Protein AF-A0A6B3D2F8-F1 (afdb_monomer_lite)

pLDDT: mean 96.25, std 3.52, range [76.5, 98.75]

Structure (mmCIF, N/CA/C/O backbone):
data_AF-A0A6B3D2F8-F1
#
_entry.id   AF-A0A6B3D2F8-F1
#
loop_
_atom_site.group_PDB
_atom_site.id
_atom_site.type_symbol
_atom_site.label_atom_id
_atom_site.label_alt_id
_atom_site.label_comp_id
_atom_site.label_asym_id
_atom_site.label_entity_id
_atom_site.label_seq_id
_atom_site.pdbx_PDB_ins_code
_atom_site.Cartn_x
_atom_site.Cartn_y
_atom_site.Cartn_z
_atom_site.occupancy
_atom_site.B_iso_or_equiv
_atom_site.auth_seq_id
_atom_site.auth_comp_id
_atom_site.auth_asym_id
_atom_site.auth_atom_id
_atom_site.pdbx_PDB_model_num
ATOM 1 N N . ASP A 1 1 ? 12.897 11.574 7.471 1.00 95.56 1 ASP A N 1
ATOM 2 C CA . ASP A 1 1 ? 11.875 10.547 7.189 1.00 95.56 1 ASP A CA 1
ATOM 3 C C . ASP A 1 1 ? 11.419 10.554 5.730 1.00 95.56 1 ASP A C 1
ATOM 5 O O . ASP A 1 1 ? 11.745 9.611 5.025 1.00 95.56 1 ASP A O 1
ATOM 9 N N . LEU A 1 2 ? 10.753 11.613 5.242 1.00 97.75 2 LEU A N 1
ATOM 10 C CA . LEU A 1 2 ? 10.203 11.659 3.872 1.00 97.75 2 LEU A CA 1
ATOM 11 C C . LEU A 1 2 ? 11.204 11.255 2.775 1.00 97.75 2 LEU A C 1
ATOM 13 O O . LEU A 1 2 ? 10.890 10.401 1.956 1.00 97.75 2 LEU A O 1
ATOM 17 N N . MET A 1 3 ? 12.421 11.808 2.780 1.00 98.31 3 MET A N 1
ATOM 18 C CA . MET A 1 3 ? 13.443 11.455 1.780 1.00 98.31 3 MET A CA 1
ATOM 19 C C . MET A 1 3 ? 13.803 9.965 1.806 1.00 98.31 3 MET A C 1
ATOM 21 O O . MET A 1 3 ? 13.967 9.355 0.758 1.00 98.31 3 MET A O 1
ATOM 25 N N . THR A 1 4 ? 13.863 9.355 2.990 1.00 98.38 4 THR A N 1
ATOM 26 C CA . THR A 1 4 ? 14.092 7.913 3.140 1.00 98.38 4 THR A CA 1
ATOM 27 C C . THR A 1 4 ? 12.937 7.109 2.548 1.00 98.38 4 THR A C 1
ATOM 29 O O . THR A 1 4 ? 13.178 6.137 1.841 1.00 98.38 4 THR A O 1
ATOM 32 N N . PHE A 1 5 ? 11.689 7.532 2.786 1.00 98.44 5 PHE A N 1
ATOM 33 C CA . PHE A 1 5 ? 10.511 6.896 2.192 1.00 98.44 5 PHE A CA 1
ATOM 34 C C . PHE A 1 5 ? 10.521 6.990 0.663 1.00 98.44 5 PHE A C 1
ATOM 36 O O . PHE A 1 5 ? 10.273 5.989 -0.004 1.00 98.44 5 PHE A O 1
ATOM 43 N N . LEU A 1 6 ? 10.850 8.162 0.109 1.00 98.25 6 LEU A N 1
ATOM 44 C CA . LEU A 1 6 ? 10.949 8.375 -1.336 1.00 98.25 6 LEU A CA 1
ATOM 45 C C . LEU A 1 6 ? 12.040 7.499 -1.959 1.00 98.25 6 LEU A C 1
ATOM 47 O O . LEU A 1 6 ? 11.763 6.776 -2.913 1.00 98.25 6 LEU A O 1
ATOM 51 N N . SER A 1 7 ? 13.247 7.493 -1.385 1.00 98.44 7 SER A N 1
ATOM 52 C CA . SER A 1 7 ? 14.361 6.669 -1.873 1.00 98.44 7 SER A CA 1
ATOM 53 C C . SER A 1 7 ? 14.058 5.170 -1.829 1.00 98.44 7 SER A C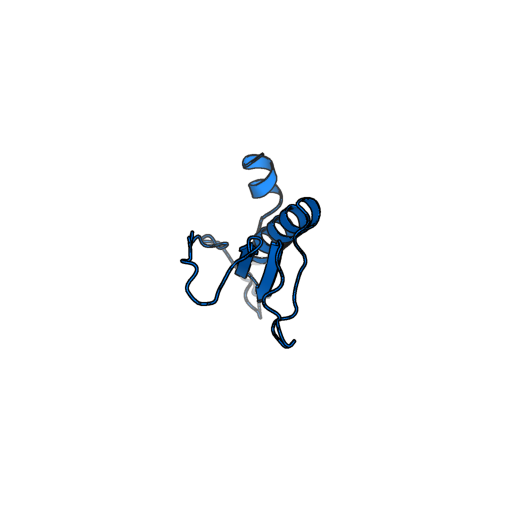 1
ATOM 55 O O . SER A 1 7 ? 14.493 4.432 -2.708 1.00 98.44 7 SER A O 1
ATOM 57 N N . ALA A 1 8 ? 13.293 4.714 -0.835 1.00 98.50 8 ALA A N 1
ATOM 58 C CA . ALA A 1 8 ? 12.874 3.319 -0.723 1.00 98.50 8 ALA A CA 1
ATOM 59 C C . ALA A 1 8 ? 11.690 2.956 -1.644 1.00 98.50 8 ALA A C 1
ATOM 61 O O . ALA A 1 8 ? 11.364 1.776 -1.773 1.00 98.50 8 ALA A O 1
ATOM 62 N N . SER A 1 9 ? 11.036 3.935 -2.283 1.00 98.50 9 SER A N 1
ATOM 63 C CA . SER A 1 9 ? 9.768 3.761 -3.009 1.00 98.50 9 SER A CA 1
ATOM 64 C C . SER A 1 9 ? 9.867 4.112 -4.504 1.00 98.50 9 SER A C 1
ATOM 66 O O . SER A 1 9 ? 9.118 4.962 -4.984 1.00 98.50 9 SER A O 1
ATOM 68 N N . PRO A 1 10 ? 10.734 3.449 -5.296 1.00 98.12 10 PRO A N 1
ATOM 69 C CA . PRO A 1 10 ? 10.955 3.806 -6.704 1.00 98.12 10 PRO A CA 1
ATOM 70 C C . PRO A 1 10 ? 9.754 3.525 -7.626 1.00 98.12 10 PRO A C 1
ATOM 72 O O . PRO A 1 10 ? 9.749 3.913 -8.791 1.00 98.12 10 PRO A O 1
ATOM 75 N N . THR A 1 11 ? 8.734 2.815 -7.139 1.00 98.38 11 THR A N 1
ATOM 76 C CA . THR A 1 11 ? 7.517 2.480 -7.893 1.00 98.38 11 THR A CA 1
ATOM 77 C C . THR A 1 11 ? 6.306 2.472 -6.948 1.00 98.38 11 THR A C 1
ATOM 79 O O . THR A 1 11 ? 6.513 2.258 -5.751 1.00 98.38 11 THR A O 1
ATOM 82 N N . PRO A 1 12 ? 5.061 2.515 -7.461 1.00 98.38 12 PRO A N 1
ATOM 83 C CA . PRO A 1 12 ? 3.852 2.396 -6.637 1.00 98.38 12 PRO A CA 1
ATOM 84 C C . PRO A 1 12 ? 3.821 1.134 -5.765 1.00 98.38 12 PRO A C 1
ATOM 86 O O . PRO A 1 12 ? 3.413 1.190 -4.613 1.00 98.38 12 PRO A O 1
ATOM 89 N N . TYR A 1 13 ? 4.311 0.000 -6.283 1.00 98.50 13 TYR A N 1
ATOM 90 C CA . TYR A 1 13 ? 4.369 -1.262 -5.536 1.00 98.50 13 TYR A CA 1
ATOM 91 C C . TYR A 1 13 ? 5.291 -1.170 -4.313 1.00 98.50 13 TYR A C 1
ATOM 93 O O . TYR A 1 13 ? 4.942 -1.633 -3.233 1.00 98.50 13 TYR A O 1
ATOM 101 N N . HIS A 1 14 ? 6.444 -0.515 -4.467 1.00 98.62 14 HIS A N 1
ATOM 102 C CA . HIS A 1 14 ? 7.375 -0.267 -3.366 1.00 98.62 14 HIS A CA 1
ATOM 103 C C . HIS A 1 14 ? 6.813 0.760 -2.373 1.00 98.62 14 HIS A C 1
ATOM 105 O O . HIS A 1 14 ? 6.919 0.555 -1.170 1.00 98.62 14 HIS A O 1
ATOM 111 N N . ALA A 1 15 ? 6.159 1.824 -2.857 1.00 98.69 15 ALA A N 1
ATOM 112 C CA . ALA A 1 15 ? 5.479 2.794 -1.995 1.00 98.69 15 ALA A CA 1
ATOM 113 C C . ALA A 1 15 ? 4.431 2.115 -1.100 1.00 98.69 15 ALA A C 1
ATOM 115 O O . ALA A 1 15 ? 4.400 2.350 0.107 1.00 98.69 15 ALA A O 1
ATOM 116 N N . VAL A 1 16 ? 3.621 1.224 -1.679 1.00 98.62 16 VAL A N 1
ATOM 117 C CA . VAL A 1 16 ? 2.646 0.415 -0.940 1.00 98.62 16 VAL A CA 1
ATOM 118 C C . VAL A 1 16 ? 3.317 -0.521 0.059 1.00 98.62 16 VAL A C 1
ATOM 120 O O . VAL A 1 16 ? 2.904 -0.547 1.215 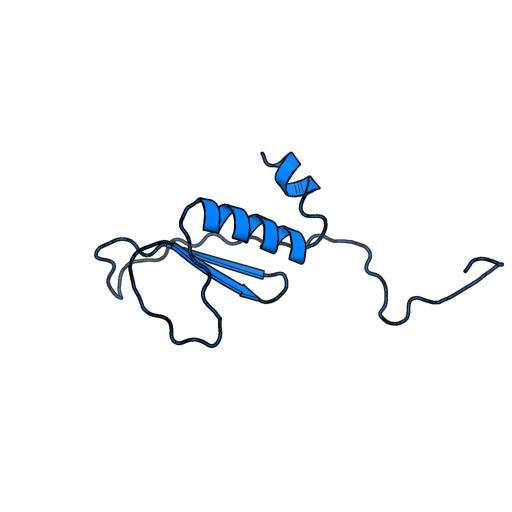1.00 98.62 16 VAL A O 1
ATOM 123 N N . ALA A 1 17 ? 4.355 -1.256 -0.346 1.00 98.56 17 ALA A N 1
ATOM 124 C CA . ALA A 1 17 ? 5.064 -2.173 0.546 1.00 98.56 17 ALA A CA 1
ATOM 125 C C . ALA A 1 17 ? 5.680 -1.443 1.755 1.00 98.56 17 ALA A C 1
ATOM 127 O O . ALA A 1 17 ? 5.502 -1.871 2.893 1.00 98.56 17 ALA A O 1
ATOM 128 N N . ASN A 1 18 ? 6.321 -0.293 1.530 1.00 98.69 18 ASN A N 1
ATOM 129 C CA . ASN A 1 18 ? 6.900 0.521 2.600 1.00 98.69 18 ASN A CA 1
ATOM 130 C C . ASN A 1 18 ? 5.826 1.142 3.508 1.00 98.69 18 ASN A C 1
ATOM 132 O O . ASN A 1 18 ? 6.033 1.274 4.714 1.00 98.69 18 ASN A O 1
ATOM 136 N N . ALA A 1 19 ? 4.678 1.542 2.951 1.00 98.56 19 ALA A N 1
ATOM 137 C CA . ALA A 1 19 ? 3.549 2.028 3.743 1.00 98.56 19 ALA A CA 1
ATOM 138 C C . ALA A 1 19 ? 2.960 0.910 4.619 1.00 98.56 19 ALA A C 1
ATOM 140 O O . ALA A 1 19 ? 2.720 1.136 5.803 1.00 98.56 19 ALA A O 1
ATOM 141 N N . ALA A 1 20 ? 2.797 -0.296 4.068 1.00 98.62 20 ALA A N 1
ATOM 142 C CA . ALA A 1 20 ? 2.355 -1.479 4.801 1.00 98.62 20 ALA A CA 1
ATOM 143 C C . ALA A 1 20 ? 3.311 -1.826 5.953 1.00 98.62 20 ALA A C 1
ATOM 145 O O . ALA A 1 20 ? 2.866 -1.992 7.082 1.00 98.62 20 ALA A O 1
ATOM 146 N N . GLU A 1 21 ? 4.627 -1.824 5.719 1.00 98.56 21 GLU A N 1
ATOM 147 C CA . GLU A 1 21 ? 5.616 -2.071 6.777 1.00 98.56 21 GLU A CA 1
ATOM 148 C C . GLU A 1 21 ? 5.511 -1.044 7.920 1.00 98.56 21 GLU A C 1
ATOM 150 O O . GLU A 1 21 ? 5.599 -1.392 9.099 1.00 98.56 21 GLU A O 1
ATOM 155 N N . ARG A 1 22 ? 5.302 0.236 7.590 1.00 98.50 22 ARG A N 1
ATOM 156 C CA . ARG A 1 22 ? 5.093 1.294 8.592 1.00 98.50 22 ARG A CA 1
ATOM 157 C C . ARG A 1 22 ? 3.801 1.088 9.382 1.00 98.50 22 ARG A C 1
ATOM 159 O O . ARG A 1 22 ? 3.800 1.322 10.588 1.00 98.50 22 ARG A O 1
ATOM 166 N N . LEU A 1 23 ? 2.730 0.652 8.722 1.00 98.75 23 LEU A N 1
ATOM 167 C CA . LEU A 1 23 ? 1.447 0.343 9.355 1.00 98.75 23 LEU A CA 1
ATOM 168 C C . LEU A 1 23 ? 1.569 -0.853 10.309 1.00 98.75 23 LEU A C 1
ATOM 170 O O . LEU A 1 23 ? 1.153 -0.745 11.460 1.00 98.75 23 LEU A O 1
ATOM 174 N N . GLU A 1 24 ? 2.204 -1.944 9.880 1.00 98.50 24 GLU A N 1
ATOM 175 C CA . GLU A 1 24 ? 2.461 -3.125 10.719 1.00 98.50 24 GLU A CA 1
ATOM 176 C C . GLU A 1 24 ? 3.298 -2.766 11.958 1.00 98.50 24 GLU A C 1
ATOM 178 O O . GLU A 1 24 ? 2.941 -3.117 13.082 1.00 98.50 24 GLU A O 1
ATOM 183 N N . LYS A 1 25 ? 4.353 -1.951 11.801 1.00 98.50 25 LYS A N 1
ATOM 184 C CA . LYS A 1 25 ? 5.138 -1.424 12.939 1.00 98.50 25 LYS A CA 1
ATOM 185 C C . LYS A 1 25 ? 4.313 -0.564 13.901 1.00 98.50 25 LYS A C 1
ATOM 187 O O . LYS A 1 25 ? 4.650 -0.481 15.078 1.00 98.50 25 LYS A O 1
ATOM 192 N N . ALA A 1 26 ? 3.253 0.075 13.412 1.00 98.44 26 ALA A N 1
ATOM 193 C CA . ALA A 1 26 ? 2.308 0.844 14.216 1.00 98.44 26 ALA A CA 1
ATOM 194 C C . ALA A 1 26 ? 1.170 -0.016 14.807 1.00 98.44 26 ALA A C 1
ATOM 196 O O . ALA A 1 26 ? 0.258 0.530 15.427 1.00 98.44 26 ALA A O 1
ATOM 197 N N . GLY A 1 27 ? 1.205 -1.341 14.627 1.00 98.38 27 GLY A N 1
ATOM 198 C CA . GLY A 1 27 ? 0.213 -2.276 15.164 1.00 98.38 27 GLY A CA 1
ATOM 199 C C . GLY A 1 27 ? -1.045 -2.431 14.307 1.00 98.38 27 GLY A C 1
ATOM 200 O O . GLY A 1 27 ? -2.043 -2.978 14.778 1.00 98.38 27 GLY A O 1
ATOM 201 N N . PHE A 1 28 ? -1.034 -1.947 13.064 1.00 98.50 28 PHE A N 1
ATOM 202 C CA . PHE A 1 28 ? -2.079 -2.286 12.102 1.00 98.50 28 PHE A CA 1
ATOM 203 C C . PHE A 1 28 ? -1.854 -3.705 11.596 1.00 98.50 28 PHE A C 1
ATOM 205 O O . PHE A 1 28 ? -0.731 -4.186 11.576 1.00 98.50 28 PHE A O 1
ATOM 212 N N . ARG A 1 29 ? -2.927 -4.348 11.143 1.00 97.25 29 ARG A N 1
ATOM 213 C CA . ARG A 1 29 ? -2.872 -5.695 10.577 1.00 97.25 29 ARG A CA 1
ATOM 214 C C . ARG A 1 29 ? -3.422 -5.709 9.157 1.00 97.25 29 ARG A C 1
ATOM 216 O O . ARG A 1 29 ? -4.528 -5.209 8.926 1.00 97.25 29 ARG A O 1
ATOM 223 N N . GLN A 1 30 ? -2.716 -6.356 8.238 1.00 97.56 30 GLN A N 1
ATOM 224 C CA . GLN A 1 30 ? -3.248 -6.630 6.907 1.00 97.56 30 GLN A CA 1
ATOM 225 C C . GLN A 1 30 ? -4.484 -7.542 6.944 1.00 97.56 30 GLN A C 1
ATOM 227 O O . GLN A 1 30 ? -4.514 -8.556 7.645 1.00 97.56 30 GLN A O 1
ATOM 232 N N . VAL A 1 31 ? -5.481 -7.228 6.121 1.00 97.44 31 VAL A N 1
ATOM 233 C CA . VAL A 1 31 ? -6.590 -8.133 5.787 1.00 97.44 31 VAL A CA 1
ATOM 234 C C . VAL A 1 31 ? -6.541 -8.508 4.312 1.00 97.44 31 VAL A C 1
ATOM 236 O O . VAL A 1 31 ? -6.093 -7.717 3.474 1.00 97.44 31 VAL A O 1
ATOM 239 N N . ALA A 1 32 ? -6.987 -9.722 3.987 1.00 95.94 32 ALA A N 1
ATOM 240 C CA . ALA A 1 32 ? -7.147 -10.128 2.601 1.00 95.94 32 ALA A CA 1
ATOM 241 C C . ALA A 1 32 ? -8.467 -9.577 2.060 1.00 95.94 32 ALA A C 1
ATOM 243 O O . ALA A 1 32 ? -9.497 -9.609 2.729 1.00 95.94 32 ALA A O 1
ATOM 244 N N . GLU A 1 33 ? -8.441 -9.086 0.828 1.00 94.62 33 GLU A N 1
ATOM 245 C CA . GLU A 1 33 ? -9.616 -8.502 0.177 1.00 94.62 33 GLU A CA 1
ATOM 246 C C . GLU A 1 33 ? -10.771 -9.497 -0.018 1.00 94.62 33 GLU A C 1
ATOM 248 O O . GLU A 1 33 ? -11.931 -9.111 -0.094 1.00 94.62 33 GLU A O 1
ATOM 253 N N . THR A 1 34 ? -10.445 -10.784 -0.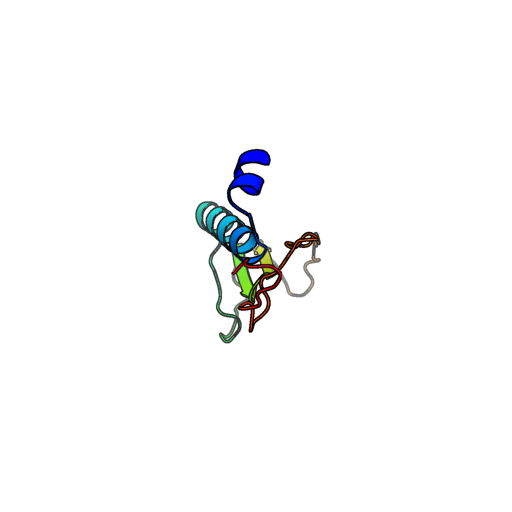091 1.00 95.31 34 THR A N 1
ATOM 254 C CA . THR A 1 34 ? -11.392 -11.878 -0.323 1.00 95.31 34 THR A CA 1
ATOM 255 C C . THR A 1 34 ? -12.002 -12.446 0.954 1.00 95.31 34 THR A C 1
ATOM 257 O O . THR A 1 34 ? -12.912 -13.269 0.870 1.00 95.31 34 THR A O 1
ATOM 260 N N . ASP A 1 35 ? -11.494 -12.054 2.121 1.00 94.62 35 ASP A N 1
ATOM 261 C CA . ASP A 1 35 ? -11.957 -12.582 3.400 1.00 94.62 35 ASP A CA 1
ATOM 262 C C . ASP A 1 35 ? -13.185 -11.812 3.892 1.00 94.62 35 ASP A C 1
ATOM 264 O O . ASP A 1 35 ? -13.380 -10.637 3.577 1.00 94.62 35 ASP A O 1
ATOM 268 N N . ALA A 1 36 ? -14.000 -12.454 4.729 1.00 94.75 36 ALA A N 1
ATOM 269 C CA . ALA A 1 36 ? -15.002 -11.728 5.497 1.00 94.75 36 ALA A CA 1
ATOM 270 C C . ALA A 1 36 ? -14.303 -10.782 6.486 1.00 94.75 36 ALA A C 1
ATOM 272 O O . ALA A 1 36 ? -13.399 -11.194 7.215 1.00 94.75 36 ALA A O 1
ATOM 273 N N . TRP A 1 37 ? -14.718 -9.517 6.512 1.00 93.06 37 TRP A N 1
ATOM 274 C CA . TRP A 1 37 ? -14.177 -8.519 7.435 1.00 93.06 37 TRP A CA 1
ATOM 275 C C . TRP A 1 37 ? -15.133 -8.300 8.601 1.00 93.06 37 TRP A C 1
ATOM 277 O O . TRP A 1 37 ? -16.348 -8.230 8.415 1.00 93.06 37 TRP A O 1
ATOM 287 N N . ASP A 1 38 ? -14.576 -8.155 9.799 1.00 86.69 38 ASP A N 1
ATOM 288 C CA . ASP A 1 38 ? -15.316 -7.719 10.975 1.00 86.69 38 ASP A CA 1
ATOM 289 C C . ASP A 1 38 ? -15.092 -6.220 11.250 1.00 86.69 38 ASP A C 1
ATOM 291 O O . ASP A 1 38 ? -14.199 -5.575 10.697 1.00 86.69 38 ASP A O 1
ATOM 295 N N . GLY A 1 39 ? -15.947 -5.651 12.098 1.00 85.56 39 GLY A N 1
ATOM 296 C CA . GLY A 1 39 ? -15.851 -4.263 12.556 1.00 85.56 39 GLY A CA 1
ATOM 297 C C . GLY A 1 39 ? -15.069 -4.114 13.861 1.00 85.56 39 GLY A C 1
ATOM 298 O O . GLY A 1 39 ? -15.415 -3.247 14.661 1.00 85.56 39 GLY A O 1
ATOM 299 N N . THR A 1 40 ? -14.094 -4.990 14.135 1.00 91.88 40 THR A N 1
ATOM 300 C CA . THR A 1 40 ? -13.336 -4.935 15.395 1.00 91.88 40 THR A CA 1
ATOM 301 C C . THR A 1 40 ? -12.512 -3.655 15.503 1.00 91.88 40 THR A C 1
ATOM 303 O O . THR A 1 40 ? -12.053 -3.102 14.501 1.00 91.88 40 THR A O 1
ATOM 306 N N . SER A 1 41 ? -12.331 -3.173 16.735 1.00 96.31 41 SER A N 1
ATOM 307 C CA . SER A 1 41 ? -11.497 -2.004 17.000 1.00 96.31 41 SER A CA 1
ATOM 308 C C . SER A 1 41 ? -10.035 -2.257 16.616 1.00 96.31 41 SER A C 1
ATOM 310 O O . SER A 1 41 ? -9.532 -3.384 16.645 1.00 96.31 41 SER A O 1
ATOM 312 N N . GLY A 1 42 ? -9.337 -1.179 16.261 1.00 97.56 42 GLY A N 1
ATOM 313 C CA . GLY A 1 42 ? -7.923 -1.188 15.910 1.00 97.56 42 GLY A CA 1
ATOM 314 C C . GLY A 1 42 ? -7.629 -0.883 14.443 1.00 97.56 42 GLY A C 1
ATOM 315 O O . GLY A 1 42 ? -8.507 -0.542 13.646 1.00 97.56 42 GLY A O 1
ATOM 316 N N . GLY A 1 43 ? -6.339 -0.964 14.117 1.00 98.00 43 GLY A N 1
ATOM 317 C CA . GLY A 1 43 ? -5.796 -0.650 12.802 1.00 98.00 43 GLY A CA 1
ATOM 318 C C . GLY A 1 43 ? -5.864 -1.835 11.842 1.00 98.00 43 GLY A C 1
ATOM 319 O O . GLY A 1 43 ? -5.479 -2.963 12.176 1.00 98.00 43 GLY A O 1
ATOM 320 N N . ARG A 1 44 ? -6.321 -1.574 10.622 1.00 98.12 44 ARG A N 1
ATOM 321 C CA . ARG A 1 44 ? -6.380 -2.544 9.528 1.00 98.12 44 ARG A CA 1
ATOM 322 C C . ARG A 1 44 ? -5.940 -1.887 8.228 1.00 98.12 44 ARG A C 1
ATOM 324 O O . ARG A 1 44 ? -6.073 -0.673 8.061 1.00 98.12 44 ARG A O 1
ATOM 331 N N . TYR A 1 45 ? -5.426 -2.681 7.301 1.00 98.25 45 TYR A N 1
ATOM 332 C CA . TYR A 1 45 ? -5.202 -2.217 5.938 1.00 98.25 45 TYR A CA 1
ATOM 333 C C . TYR A 1 45 ? -5.393 -3.335 4.918 1.00 98.25 45 TYR A C 1
ATOM 335 O O . TYR A 1 45 ? -5.254 -4.516 5.228 1.00 98.25 45 TYR A O 1
ATOM 343 N N . VAL A 1 46 ? -5.685 -2.947 3.683 1.00 98.19 46 VAL A N 1
ATOM 344 C CA . VAL A 1 46 ? -5.796 -3.842 2.529 1.00 98.19 46 VAL A CA 1
ATOM 345 C C . VAL A 1 46 ? -4.920 -3.318 1.399 1.00 98.19 46 VAL A C 1
ATOM 347 O O . VAL A 1 46 ? -4.773 -2.104 1.220 1.00 98.19 46 VAL A O 1
ATOM 350 N N . LEU A 1 47 ? -4.338 -4.240 0.636 1.00 97.88 47 LEU A N 1
ATOM 351 C CA . LEU A 1 47 ? -3.503 -3.945 -0.523 1.00 97.88 47 LEU A CA 1
ATOM 352 C C . LEU A 1 47 ? -4.161 -4.482 -1.788 1.00 97.88 47 LEU A C 1
ATOM 354 O O . LEU A 1 47 ? -4.632 -5.616 -1.801 1.00 97.88 47 LEU A O 1
ATOM 358 N N . ARG A 1 48 ? -4.103 -3.708 -2.873 1.00 97.19 48 ARG A N 1
ATOM 359 C CA . ARG A 1 48 ? -4.455 -4.184 -4.216 1.00 97.19 48 ARG A CA 1
ATOM 360 C C . ARG A 1 48 ? -3.469 -3.617 -5.230 1.00 97.19 48 ARG A C 1
ATOM 362 O O . ARG A 1 48 ? -3.569 -2.461 -5.638 1.00 97.19 48 ARG A O 1
ATOM 369 N N . GLY A 1 49 ? -2.501 -4.433 -5.643 1.00 94.81 49 GLY A N 1
ATOM 370 C CA . GLY A 1 49 ? -1.453 -4.010 -6.573 1.00 94.81 49 GLY A CA 1
ATOM 371 C C . GLY A 1 49 ? -0.670 -2.803 -6.043 1.00 94.81 49 GLY A C 1
ATOM 372 O O . GLY A 1 49 ? -0.034 -2.885 -4.998 1.00 94.81 49 GLY A O 1
ATOM 373 N N . GLY A 1 50 ? -0.714 -1.685 -6.772 1.00 97.31 50 GLY A N 1
ATOM 374 C CA . GLY A 1 50 ? -0.068 -0.425 -6.389 1.00 97.31 50 GLY A CA 1
ATOM 375 C C . GLY A 1 50 ? -0.895 0.474 -5.463 1.00 97.31 50 GLY A C 1
ATOM 376 O O . GLY A 1 50 ? -0.491 1.612 -5.257 1.00 97.31 50 GLY A O 1
ATOM 377 N N . ALA A 1 51 ? -2.024 0.011 -4.916 1.00 98.31 51 ALA A N 1
ATOM 378 C CA . ALA A 1 51 ? -2.879 0.781 -4.011 1.00 98.31 51 ALA A CA 1
ATOM 379 C C . ALA A 1 51 ? -2.927 0.193 -2.590 1.00 98.31 51 ALA A C 1
ATOM 381 O O . ALA A 1 51 ? -2.819 -1.021 -2.396 1.00 98.31 51 ALA A O 1
ATOM 382 N N . ILE A 1 52 ? -3.144 1.072 -1.610 1.00 98.56 52 ILE A N 1
ATOM 383 C CA . ILE A 1 52 ? -3.321 0.745 -0.193 1.00 98.56 52 ILE A CA 1
ATOM 384 C C . ILE A 1 52 ? -4.473 1.564 0.390 1.00 98.56 52 ILE A C 1
ATOM 386 O O . ILE A 1 52 ? -4.580 2.761 0.130 1.00 98.56 52 ILE A O 1
ATOM 390 N N . ILE A 1 53 ? -5.314 0.920 1.200 1.00 98.38 53 ILE A N 1
ATOM 391 C CA . ILE A 1 53 ? -6.284 1.593 2.069 1.00 98.38 53 ILE A CA 1
ATOM 392 C C . ILE A 1 53 ? -6.000 1.135 3.492 1.00 98.38 53 ILE A C 1
ATOM 394 O O . ILE A 1 53 ? -5.996 -0.063 3.763 1.00 98.38 53 ILE A O 1
ATOM 398 N N . ALA A 1 54 ? -5.778 2.089 4.390 1.00 98.38 54 ALA A N 1
ATOM 399 C CA . ALA A 1 54 ? -5.611 1.849 5.816 1.00 98.38 54 ALA A CA 1
ATOM 400 C C . ALA A 1 54 ? -6.691 2.599 6.592 1.00 98.38 54 ALA A C 1
ATOM 402 O O . ALA A 1 54 ? -7.048 3.726 6.244 1.00 98.38 54 ALA A O 1
ATOM 403 N N . TRP A 1 55 ? -7.209 1.974 7.643 1.00 97.88 55 TRP A N 1
ATOM 404 C CA . TRP A 1 55 ? -8.233 2.556 8.499 1.00 97.88 55 TRP A CA 1
ATOM 405 C C . TRP A 1 55 ? -8.038 2.122 9.947 1.00 97.88 55 TRP A C 1
ATOM 407 O O . TRP A 1 55 ? -7.386 1.120 10.240 1.00 97.88 55 TRP A O 1
ATOM 417 N N . TYR A 1 56 ? -8.613 2.899 10.858 1.00 97.75 56 TYR A N 1
ATOM 418 C CA . TYR A 1 56 ? -8.608 2.609 12.283 1.00 97.75 56 TYR A CA 1
ATOM 419 C C . TYR A 1 56 ? -10.031 2.711 12.823 1.00 97.75 56 TYR A C 1
ATOM 421 O O . TYR A 1 56 ? -10.689 3.737 12.634 1.00 97.75 56 TYR A O 1
ATOM 429 N N . VAL A 1 57 ? -10.497 1.659 13.493 1.00 97.12 57 VAL A N 1
ATOM 430 C CA . VAL A 1 57 ? -11.807 1.629 14.154 1.00 97.12 57 VAL A CA 1
ATOM 431 C C . VAL A 1 57 ? -11.605 1.934 15.644 1.00 97.12 57 VAL A C 1
ATOM 433 O O . VAL A 1 57 ? -10.947 1.150 16.329 1.00 97.12 57 VAL A O 1
ATOM 436 N N . PRO A 1 58 ? -12.117 3.060 16.176 1.00 96.38 58 PRO A N 1
ATOM 437 C CA . PRO A 1 58 ? -11.995 3.360 17.598 1.00 96.38 58 PRO A CA 1
ATOM 438 C C . PRO A 1 58 ? -12.878 2.437 18.446 1.00 96.38 58 PRO A C 1
ATOM 440 O O . PRO A 1 58 ? -13.873 1.886 17.973 1.00 96.38 58 PRO A O 1
ATOM 443 N N . GLU A 1 59 ? -12.535 2.292 19.724 1.00 96.31 59 GLU A N 1
ATOM 444 C CA . GLU A 1 59 ? -13.408 1.614 20.682 1.00 96.31 59 GLU A CA 1
ATOM 445 C C . GLU A 1 59 ? -14.778 2.303 20.758 1.00 96.31 59 GLU A C 1
ATOM 447 O O . GLU A 1 59 ? -14.879 3.530 20.726 1.00 96.31 59 GLU A O 1
ATOM 452 N N . GLY A 1 60 ? -15.844 1.502 20.831 1.00 94.56 60 GLY A N 1
ATOM 453 C CA . GLY A 1 60 ? -17.218 2.008 20.877 1.00 94.56 60 GLY A CA 1
ATOM 454 C C . GLY A 1 60 ? -17.739 2.585 19.556 1.00 94.56 60 GLY A C 1
ATOM 455 O O . GLY A 1 60 ? -18.817 3.181 19.551 1.00 94.56 60 GLY A O 1
ATOM 456 N N . ALA A 1 61 ? -17.016 2.417 18.441 1.00 94.75 61 ALA A N 1
ATOM 457 C CA . ALA A 1 61 ? -17.529 2.772 17.123 1.00 94.75 61 ALA A CA 1
ATOM 458 C C . ALA A 1 61 ? -18.848 2.040 16.830 1.00 94.75 61 ALA A C 1
ATOM 460 O O . ALA A 1 61 ? -18.982 0.835 17.045 1.00 94.75 61 ALA A O 1
ATOM 461 N N . ALA A 1 62 ? -19.815 2.781 16.301 1.00 93.69 62 ALA A N 1
ATOM 462 C CA . ALA A 1 62 ? -21.110 2.280 15.874 1.00 93.69 62 ALA A CA 1
ATOM 463 C C . ALA A 1 62 ? -21.292 2.527 14.372 1.00 93.69 62 ALA A C 1
ATOM 465 O O . ALA A 1 62 ? -20.548 3.284 13.752 1.00 93.69 62 ALA A O 1
ATOM 466 N N . ALA A 1 63 ? -22.335 1.944 13.779 1.00 91.44 63 ALA A N 1
ATOM 467 C CA . ALA A 1 63 ? -22.603 2.072 12.342 1.00 91.44 63 ALA A CA 1
ATOM 468 C C . ALA A 1 63 ? -22.769 3.528 11.849 1.00 91.44 63 ALA A C 1
ATOM 470 O O . ALA A 1 63 ? -22.584 3.798 10.668 1.00 91.44 63 ALA A O 1
ATOM 471 N N . HIS A 1 64 ? -23.112 4.464 12.741 1.00 94.00 64 HIS A N 1
ATOM 472 C CA . HIS A 1 64 ? -23.279 5.887 12.430 1.00 94.00 64 HIS A CA 1
ATOM 473 C C . HIS A 1 64 ? -22.055 6.744 12.798 1.00 94.00 64 HIS A C 1
ATOM 475 O O . HIS A 1 64 ? -22.111 7.970 12.688 1.00 94.00 64 HIS A O 1
ATOM 481 N N . THR A 1 65 ? -20.958 6.138 13.264 1.00 95.69 65 THR A N 1
ATOM 482 C CA . THR A 1 65 ? -19.714 6.866 13.531 1.00 95.69 65 THR A CA 1
ATOM 483 C C . THR A 1 65 ? -19.185 7.459 12.217 1.00 95.69 65 THR A C 1
ATOM 485 O O . THR A 1 65 ? -19.036 6.729 11.237 1.00 95.69 65 THR A O 1
ATOM 488 N N . PRO A 1 66 ? -18.910 8.775 12.152 1.00 96.50 66 PRO A N 1
ATOM 489 C CA . PRO A 1 66 ? -18.502 9.420 10.911 1.00 96.50 66 PRO A CA 1
ATOM 490 C C . PRO A 1 66 ? -17.074 9.036 10.513 1.00 96.50 66 PRO A C 1
ATOM 492 O O . PRO A 1 66 ? -16.203 8.830 11.360 1.00 96.50 66 PRO A O 1
ATOM 495 N N . PHE A 1 67 ? -16.811 9.035 9.209 1.00 96.56 67 PHE A N 1
ATOM 496 C CA . PHE A 1 67 ? -15.476 8.812 8.666 1.00 96.56 67 PHE A CA 1
ATOM 497 C C . PHE A 1 67 ? -14.692 10.117 8.534 1.00 96.56 67 PHE A C 1
ATOM 499 O O . PHE A 1 67 ? -15.234 11.168 8.188 1.00 96.56 67 PHE A O 1
ATOM 506 N N . ARG A 1 68 ? -13.378 10.027 8.745 1.00 97.94 68 ARG A N 1
ATOM 507 C CA . ARG A 1 68 ? -12.405 11.051 8.353 1.00 97.94 68 ARG A CA 1
ATOM 508 C C . ARG A 1 68 ? -11.478 10.421 7.326 1.00 97.94 68 ARG A C 1
ATOM 510 O O . ARG A 1 68 ? -10.761 9.483 7.657 1.00 97.94 68 ARG A O 1
ATOM 517 N N . ILE A 1 69 ? -11.535 10.902 6.088 1.00 98.25 69 ILE A N 1
ATOM 518 C CA . ILE A 1 69 ? -10.858 10.272 4.952 1.00 98.25 69 ILE A CA 1
ATOM 519 C C . ILE A 1 69 ? -9.828 11.242 4.386 1.00 98.25 69 ILE A C 1
ATOM 521 O O . ILE A 1 69 ? -10.142 12.400 4.116 1.00 98.25 69 ILE A O 1
ATOM 525 N N . VAL A 1 70 ? -8.607 10.750 4.188 1.00 98.62 70 VAL A N 1
ATOM 526 C CA . VAL A 1 70 ? -7.539 11.454 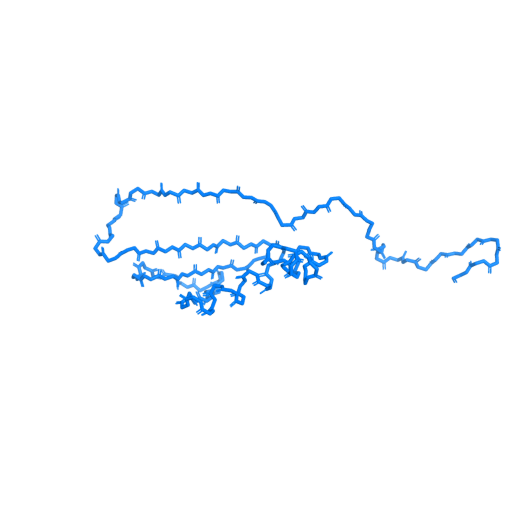3.475 1.00 98.62 70 VAL A CA 1
ATOM 527 C C . VAL A 1 70 ? -7.167 10.620 2.257 1.00 98.62 70 VAL A C 1
ATOM 529 O O . VAL A 1 70 ? -6.890 9.429 2.385 1.00 98.62 70 VAL A O 1
ATOM 532 N N . GLY A 1 71 ? -7.188 11.246 1.082 1.00 98.00 71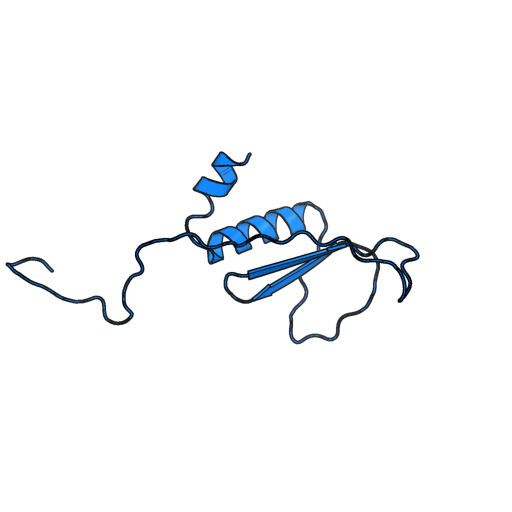 GLY A N 1
ATOM 533 C CA . GLY A 1 71 ? -6.820 10.618 -0.183 1.00 98.00 71 GLY A CA 1
ATOM 534 C C . GLY A 1 71 ? -5.487 11.143 -0.709 1.00 98.00 71 GLY A C 1
ATOM 535 O O . GLY A 1 71 ? -5.215 12.340 -0.642 1.00 98.00 71 GLY A O 1
ATOM 536 N N . ALA A 1 72 ? -4.682 10.238 -1.255 1.00 98.25 72 ALA A N 1
ATOM 537 C CA . ALA A 1 72 ? -3.468 10.517 -2.015 1.00 98.25 72 ALA A CA 1
ATOM 538 C C . ALA A 1 72 ? -3.300 9.432 -3.094 1.00 98.25 72 ALA A C 1
ATOM 540 O O . ALA A 1 72 ? -4.114 8.510 -3.179 1.00 98.25 72 ALA A O 1
ATOM 541 N N . HIS A 1 73 ? -2.250 9.524 -3.906 1.00 98.44 73 HIS A N 1
ATOM 542 C CA . HIS A 1 73 ? -1.912 8.518 -4.912 1.00 98.44 73 HIS A CA 1
ATOM 543 C C . HIS A 1 73 ? -0.455 8.058 -4.743 1.00 98.44 73 HIS A C 1
ATOM 545 O O . HIS A 1 73 ? 0.378 8.783 -4.199 1.00 98.44 73 HIS A O 1
ATOM 551 N N . THR A 1 74 ? -0.164 6.821 -5.148 1.00 98.44 74 THR A N 1
ATOM 552 C CA . THR A 1 74 ? 1.143 6.154 -4.965 1.00 98.44 74 THR A CA 1
ATOM 553 C C . THR A 1 74 ? 2.022 6.202 -6.212 1.00 98.44 74 THR A C 1
ATOM 555 O O . THR A 1 74 ? 3.192 5.818 -6.165 1.00 98.44 74 THR A O 1
ATOM 558 N N . ASP A 1 75 ? 1.467 6.623 -7.343 1.00 98.00 75 ASP A N 1
ATOM 559 C CA . ASP A 1 75 ? 2.146 6.705 -8.621 1.00 98.00 75 ASP A CA 1
ATOM 560 C C . ASP A 1 75 ? 2.617 8.112 -8.961 1.00 98.00 75 ASP A C 1
ATOM 562 O O . ASP A 1 75 ? 2.087 9.115 -8.502 1.00 98.00 75 ASP A O 1
ATOM 566 N N . SER A 1 76 ? 3.633 8.156 -9.811 1.00 97.81 76 SER A N 1
ATOM 567 C CA . SER A 1 76 ? 4.178 9.374 -10.395 1.00 97.81 76 SER A CA 1
ATOM 568 C C . SER A 1 76 ? 4.491 9.087 -11.861 1.00 97.81 76 SER A C 1
ATOM 570 O O . SER A 1 76 ? 4.833 7.939 -12.179 1.00 97.81 76 SER A O 1
ATOM 572 N N . PRO A 1 77 ? 4.434 10.083 -12.761 1.00 98.19 77 PRO A N 1
ATOM 573 C CA . PRO A 1 77 ? 4.876 9.916 -14.142 1.00 98.19 77 PRO A CA 1
ATOM 574 C C . PRO A 1 77 ? 6.292 9.327 -14.222 1.00 98.19 77 PRO A C 1
ATOM 576 O O . PRO A 1 77 ? 7.190 9.742 -13.492 1.00 98.19 77 PRO A O 1
ATOM 579 N N . ASN A 1 78 ? 6.490 8.329 -15.086 1.00 96.62 78 ASN A N 1
ATOM 580 C CA . ASN A 1 78 ? 7.768 7.635 -15.263 1.00 96.62 78 ASN A CA 1
ATOM 581 C C . ASN A 1 78 ? 7.832 6.925 -16.626 1.00 96.62 78 ASN A C 1
ATOM 583 O O . ASN A 1 78 ? 6.849 6.870 -17.367 1.00 96.62 78 ASN A O 1
ATOM 587 N N . LEU A 1 79 ? 8.996 6.349 -16.926 1.00 97.44 79 LEU A N 1
ATOM 588 C CA . LEU A 1 79 ? 9.176 5.410 -18.029 1.00 97.44 79 LEU A CA 1
ATOM 589 C C . LEU A 1 79 ? 8.929 3.978 -17.538 1.00 97.44 79 LEU A C 1
ATOM 591 O O . LEU A 1 79 ? 9.456 3.566 -16.503 1.00 97.44 79 LEU A O 1
ATOM 595 N N . ARG A 1 80 ? 8.165 3.196 -18.309 1.00 96.00 80 ARG A N 1
ATOM 596 C CA . ARG A 1 80 ? 7.940 1.765 -18.065 1.00 96.00 80 ARG A CA 1
ATOM 597 C C . ARG A 1 80 ? 8.499 0.932 -19.204 1.00 96.00 80 ARG A C 1
ATOM 599 O O . ARG A 1 80 ? 8.331 1.263 -20.376 1.00 96.00 80 ARG A O 1
ATOM 606 N N . VAL A 1 81 ? 9.120 -0.182 -18.837 1.00 95.75 81 VAL A N 1
ATOM 607 C CA . VAL A 1 81 ? 9.567 -1.197 -19.788 1.00 95.75 81 VAL A CA 1
ATOM 608 C C . VAL A 1 81 ? 8.337 -1.806 -20.464 1.00 95.75 81 VAL A C 1
ATOM 610 O O . VAL A 1 81 ? 7.384 -2.207 -19.793 1.00 95.75 81 VAL A O 1
ATOM 613 N N . LYS A 1 82 ? 8.336 -1.849 -21.800 1.00 96.19 82 LYS A N 1
ATOM 614 C CA . LYS A 1 82 ? 7.265 -2.495 -22.571 1.00 96.19 82 LYS A CA 1
ATOM 615 C C . LYS A 1 82 ? 7.269 -4.010 -22.308 1.00 96.19 82 LYS A C 1
ATOM 617 O O . LYS A 1 82 ? 8.345 -4.568 -22.126 1.00 96.19 82 LYS A O 1
ATOM 622 N N . PRO A 1 83 ? 6.121 -4.709 -22.404 1.00 96.94 83 PRO A N 1
ATOM 623 C CA . PRO A 1 83 ? 6.080 -6.173 -22.283 1.00 96.94 83 PRO A CA 1
ATOM 624 C C . PRO A 1 83 ? 6.976 -6.908 -23.292 1.00 96.94 83 PRO A C 1
ATOM 626 O O . PRO A 1 83 ? 7.458 -8.001 -23.019 1.00 96.94 83 PRO A O 1
ATOM 629 N N . ARG A 1 84 ? 7.212 -6.294 -24.459 1.00 94.62 84 ARG A N 1
ATOM 630 C CA . ARG A 1 84 ? 8.194 -6.725 -25.463 1.00 94.62 84 ARG A CA 1
ATOM 631 C C . ARG A 1 84 ? 9.227 -5.607 -25.638 1.00 94.62 84 ARG A C 1
ATOM 633 O O . ARG A 1 84 ? 9.012 -4.740 -26.486 1.00 94.62 84 ARG A O 1
ATOM 640 N N . PRO A 1 85 ? 10.268 -5.554 -24.788 1.00 93.31 85 PRO A N 1
ATOM 641 C CA . PRO A 1 85 ? 11.201 -4.431 -24.764 1.00 93.31 85 PRO A CA 1
ATOM 642 C C . PRO A 1 85 ? 12.376 -4.596 -25.730 1.00 93.31 85 PRO A C 1
ATOM 644 O O . PRO A 1 85 ? 13.038 -3.610 -26.031 1.00 93.31 85 PRO A O 1
ATOM 647 N N . ASP A 1 86 ? 12.621 -5.820 -26.203 1.00 92.69 86 ASP A N 1
ATOM 648 C CA . ASP A 1 86 ? 13.728 -6.137 -27.099 1.00 92.69 86 ASP A CA 1
ATOM 649 C C . ASP A 1 86 ? 13.494 -5.509 -28.479 1.00 92.69 86 ASP A C 1
ATOM 651 O O . ASP A 1 86 ? 12.647 -5.946 -29.266 1.00 92.69 86 ASP A O 1
ATOM 655 N N . THR A 1 87 ? 14.209 -4.416 -28.725 1.00 90.38 87 THR A N 1
ATOM 656 C CA . THR A 1 87 ? 14.214 -3.652 -29.971 1.00 90.38 87 THR A CA 1
ATOM 657 C C . THR A 1 87 ? 15.621 -3.109 -30.173 1.00 90.38 87 THR A C 1
ATOM 659 O O . THR A 1 87 ? 16.263 -2.723 -29.203 1.00 90.38 87 THR A O 1
ATOM 662 N N . GLY A 1 88 ? 16.099 -3.051 -31.414 1.00 92.19 88 GLY A N 1
ATOM 663 C CA . GLY A 1 88 ? 17.435 -2.542 -31.714 1.00 92.19 88 GLY A CA 1
ATOM 664 C C . GLY A 1 88 ? 17.443 -1.669 -32.959 1.00 92.19 88 GLY A C 1
ATOM 665 O O . GLY A 1 88 ? 16.692 -1.911 -33.905 1.00 92.19 88 GLY A O 1
ATOM 666 N N . ALA A 1 89 ? 18.299 -0.653 -32.954 1.00 92.75 89 ALA A N 1
ATOM 667 C CA . ALA A 1 89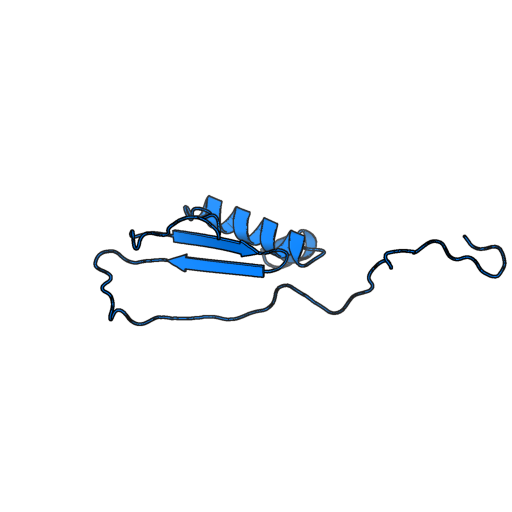 ? 18.524 0.243 -34.081 1.00 92.75 89 ALA A CA 1
ATOM 668 C C . ALA A 1 89 ? 19.974 0.746 -34.059 1.00 92.75 89 ALA A C 1
ATOM 670 O O . ALA A 1 89 ? 20.554 0.938 -32.994 1.00 92.75 89 ALA A O 1
ATOM 671 N N . HIS A 1 90 ? 20.569 0.961 -35.236 1.00 93.31 90 HIS A N 1
ATOM 672 C CA . HIS A 1 90 ? 21.913 1.545 -35.382 1.00 93.31 90 HIS A CA 1
ATOM 673 C C . HIS A 1 90 ? 23.030 0.834 -34.585 1.00 93.31 90 HIS A C 1
ATOM 675 O O . HIS A 1 90 ? 23.941 1.483 -34.082 1.00 93.31 90 HIS A O 1
ATOM 681 N N . GLY A 1 91 ? 22.961 -0.497 -34.457 1.00 91.75 91 GLY A N 1
ATOM 682 C CA . GLY A 1 91 ? 23.959 -1.297 -33.731 1.00 91.75 91 GLY A CA 1
ATOM 683 C C . GLY A 1 91 ? 23.757 -1.368 -32.212 1.00 91.75 91 GLY A C 1
ATOM 684 O O . GLY A 1 91 ? 24.502 -2.085 -31.551 1.00 91.75 91 GLY A O 1
ATOM 685 N N . TRP A 1 92 ? 22.740 -0.690 -31.672 1.00 84.62 92 TRP A N 1
ATOM 686 C CA . TRP A 1 92 ? 22.340 -0.794 -30.269 1.00 84.62 92 TRP A CA 1
ATOM 687 C C . TRP A 1 92 ? 21.309 -1.903 -30.086 1.00 84.62 92 TRP A C 1
ATOM 689 O O . TRP A 1 92 ? 20.370 -2.030 -30.883 1.00 84.62 92 TRP A O 1
ATOM 699 N N . ARG A 1 93 ? 21.506 -2.686 -29.029 1.00 76.50 93 ARG A N 1
ATOM 700 C CA . ARG A 1 93 ? 20.589 -3.689 -28.496 1.00 76.50 93 ARG A CA 1
ATOM 701 C C . ARG A 1 93 ? 20.593 -3.582 -26.982 1.00 76.50 93 ARG A C 1
ATOM 703 O O . ARG A 1 93 ? 21.708 -3.447 -26.432 1.00 76.50 93 ARG A O 1
#

Radius of gyration: 18.76 Å; chains: 1; bounding box: 47×24×56 Å

Secondary structure (DSSP, 8-state):
-HHHHHHH-SSHHHHHHHHHHHHHHTT-EE--TTSPPP--SEEEEEEETTEEEEEEE-TT--TTPPP------S--------SS----BTTB-

Sequence (93 aa):
DLMTFLSASPTPYHAVANAAERLEKAGFRQVAETDAWDGTSGGRYVLRGGAIIAWYVPEGAAAHTPFRIVGAHTDSPNLRVKPRPDTGAHGWR

Foldseek 3Di:
DVVVLCVQQVFLQSNQVVVVVVQVVVVEDEDEPPDDDDLDAAKYKYDDRSDIDIDGRHPPDDPPPDDDDDDDGSGDDDDDQDPPNDDDDPPGD